Protein AF-A0A924W757-F1 (afdb_monomer_lite)

Foldseek 3Di:
DPQDPLNVLVCLVPDPDPDKDKDFDDDDDPVLQVVVCVAPVDRLVPATEIEISVQSVVQQVPAQDQVVQVVVQFGHDDSVVVVCPHVQSVPWDFPDWDADPVGWIKTWTWDDDDQKIKIWIFTCDPVVSYRYTNYMTMHTDDDD

Structure (mmCIF, N/CA/C/O backbone):
data_AF-A0A924W757-F1
#
_entry.id   AF-A0A924W757-F1
#
loop_
_atom_site.group_PDB
_atom_site.id
_atom_site.type_symbol
_atom_site.label_atom_id
_atom_site.label_alt_id
_atom_site.label_comp_id
_atom_site.label_asym_id
_atom_site.label_entity_id
_atom_site.label_seq_id
_atom_site.pdbx_PDB_ins_code
_atom_site.Cartn_x
_atom_site.Cartn_y
_atom_site.Cartn_z
_atom_site.occupancy
_atom_site.B_iso_or_equiv
_atom_site.auth_seq_id
_atom_site.auth_comp_id
_atom_site.auth_asym_id
_atom_site.auth_atom_id
_atom_site.pdbx_PDB_model_num
ATOM 1 N N . MET A 1 1 ? -4.955 -25.381 -8.433 1.00 48.66 1 MET A N 1
ATOM 2 C CA . MET A 1 1 ? -3.791 -24.545 -8.064 1.00 48.66 1 MET A CA 1
ATOM 3 C C . MET A 1 1 ? -4.313 -23.297 -7.382 1.00 48.66 1 MET A C 1
ATOM 5 O O . MET A 1 1 ? -5.350 -22.806 -7.811 1.00 48.66 1 MET A O 1
ATOM 9 N N . LYS A 1 2 ? -3.661 -22.823 -6.316 1.00 72.12 2 LYS A N 1
ATOM 10 C CA . LYS A 1 2 ? -3.942 -21.484 -5.778 1.00 72.12 2 LYS A CA 1
ATOM 11 C C . LYS A 1 2 ? -3.296 -20.466 -6.723 1.00 72.12 2 LYS A C 1
ATOM 13 O O . LYS A 1 2 ? -2.144 -20.670 -7.091 1.00 72.12 2 LYS A O 1
ATOM 18 N N . THR A 1 3 ? -4.033 -19.437 -7.134 1.00 82.81 3 THR A N 1
ATOM 19 C CA . THR A 1 3 ? -3.498 -18.315 -7.923 1.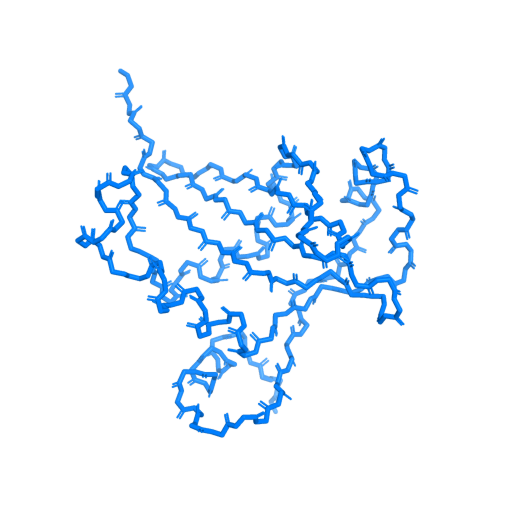00 82.81 3 THR A CA 1
ATOM 20 C C . THR A 1 3 ? -2.365 -17.655 -7.147 1.00 82.81 3 THR A C 1
ATOM 22 O O . THR A 1 3 ? -2.549 -17.343 -5.970 1.00 82.81 3 THR A O 1
ATOM 25 N N . THR A 1 4 ? -1.205 -17.463 -7.771 1.00 91.00 4 THR A N 1
ATOM 26 C CA . THR A 1 4 ? -0.095 -16.733 -7.146 1.00 91.00 4 THR A CA 1
ATOM 27 C C . THR A 1 4 ? -0.253 -15.225 -7.350 1.00 91.00 4 THR A C 1
ATOM 29 O O . THR A 1 4 ? -1.001 -14.778 -8.222 1.00 91.00 4 THR A O 1
ATOM 32 N N . LEU A 1 5 ? 0.472 -14.420 -6.567 1.00 91.06 5 LEU A N 1
ATOM 33 C CA . LEU A 1 5 ? 0.515 -12.969 -6.771 1.00 91.06 5 LEU A CA 1
ATOM 34 C C . LEU A 1 5 ? 1.005 -12.612 -8.185 1.00 91.06 5 LEU A C 1
ATOM 36 O O . LEU A 1 5 ? 0.474 -11.695 -8.805 1.00 91.06 5 LEU A O 1
ATOM 40 N N . PHE A 1 6 ? 1.974 -13.364 -8.710 1.00 91.06 6 PHE A N 1
ATOM 41 C CA . PHE A 1 6 ? 2.496 -13.161 -10.059 1.00 91.06 6 PHE A CA 1
ATOM 42 C C . PHE A 1 6 ? 1.419 -13.420 -11.123 1.00 91.06 6 PHE A C 1
ATOM 44 O O . PHE A 1 6 ? 1.148 -12.539 -11.936 1.00 91.06 6 PHE A O 1
ATOM 51 N N . ASP A 1 7 ? 0.715 -14.558 -11.039 1.00 91.94 7 ASP A N 1
ATOM 52 C CA . ASP A 1 7 ? -0.397 -14.878 -11.951 1.00 91.94 7 ASP A CA 1
ATOM 53 C C . ASP A 1 7 ? -1.490 -13.798 -11.910 1.00 91.94 7 ASP A C 1
ATOM 55 O O . ASP A 1 7 ? -2.086 -13.444 -12.931 1.00 91.94 7 ASP A O 1
ATOM 59 N N . PHE A 1 8 ? -1.763 -13.255 -10.718 1.00 93.69 8 PHE A N 1
ATOM 60 C CA . PHE A 1 8 ? -2.733 -12.181 -10.544 1.00 93.69 8 PHE A CA 1
ATOM 61 C C . PHE A 1 8 ? -2.287 -10.878 -11.215 1.00 93.69 8 PHE A C 1
ATOM 63 O O . PHE A 1 8 ? -3.106 -10.227 -11.866 1.00 93.69 8 PHE A O 1
ATOM 70 N N . ILE A 1 9 ? -1.015 -10.491 -11.083 1.00 93.06 9 ILE A N 1
ATOM 71 C CA . ILE A 1 9 ? -0.468 -9.279 -11.713 1.00 93.06 9 ILE A CA 1
ATOM 72 C C . ILE A 1 9 ? -0.509 -9.409 -13.233 1.00 93.06 9 ILE A C 1
ATOM 74 O O . ILE A 1 9 ? -1.019 -8.506 -13.901 1.00 93.06 9 ILE A O 1
ATOM 78 N N . ASP A 1 10 ? -0.055 -10.539 -13.772 1.00 92.06 10 ASP A N 1
ATOM 79 C CA . ASP A 1 10 ? -0.091 -10.808 -15.210 1.00 92.06 10 ASP A CA 1
ATOM 80 C C . ASP A 1 10 ? -1.524 -10.740 -15.743 1.00 92.06 10 ASP A C 1
ATOM 82 O O . ASP A 1 10 ? -1.805 -10.035 -16.719 1.00 92.06 10 ASP A O 1
ATOM 86 N N . SER A 1 11 ? -2.469 -11.383 -15.050 1.00 91.81 11 SER A N 1
ATOM 87 C CA . SER A 1 11 ? -3.885 -11.301 -15.402 1.00 91.81 11 SER A CA 1
ATOM 88 C C . SER A 1 11 ? -4.423 -9.873 -15.302 1.00 91.81 11 SER A C 1
ATOM 90 O O . SER A 1 11 ? -5.204 -9.463 -16.159 1.00 91.81 11 SER A O 1
ATOM 92 N N . ALA A 1 12 ? -4.038 -9.100 -14.285 1.00 92.50 12 ALA A N 1
ATOM 93 C CA . ALA A 1 12 ? -4.502 -7.728 -14.102 1.00 92.50 12 ALA A CA 1
ATOM 94 C C . ALA A 1 12 ? -4.018 -6.803 -15.227 1.00 92.50 12 ALA A C 1
ATOM 96 O O . ALA A 1 12 ? -4.770 -5.918 -15.647 1.00 92.50 12 ALA A O 1
ATOM 97 N N . LEU A 1 13 ? -2.799 -7.013 -15.727 1.00 90.88 13 LEU A N 1
ATOM 98 C CA . LEU A 1 13 ? -2.209 -6.241 -16.822 1.00 90.88 13 LEU A CA 1
ATOM 99 C C . LEU A 1 13 ? -2.723 -6.668 -18.202 1.00 90.88 13 LEU A C 1
ATOM 101 O O . LEU A 1 13 ? -2.886 -5.815 -19.076 1.00 90.88 13 LEU A O 1
ATOM 105 N N . ALA A 1 14 ? -2.995 -7.959 -18.400 1.00 90.56 14 ALA A N 1
ATOM 106 C CA . ALA A 1 14 ? -3.512 -8.490 -19.660 1.00 90.56 14 ALA A CA 1
ATOM 107 C C . ALA A 1 14 ? -5.017 -8.241 -19.845 1.00 90.56 14 ALA A C 1
ATOM 109 O O . ALA A 1 14 ? -5.488 -8.073 -20.975 1.00 90.56 14 ALA A O 1
ATOM 110 N N . ASP A 1 15 ? -5.778 -8.228 -18.750 1.00 85.50 15 ASP A N 1
A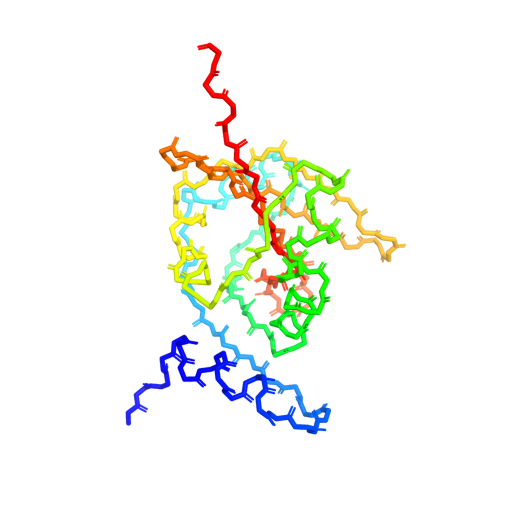TOM 111 C CA . ASP A 1 15 ? -7.223 -8.054 -18.787 1.00 85.50 15 ASP A CA 1
ATOM 112 C C . ASP A 1 15 ? -7.602 -6.645 -19.277 1.00 85.50 15 ASP A C 1
ATOM 114 O O . ASP A 1 15 ? -7.225 -5.621 -18.706 1.00 85.50 15 ASP A O 1
ATOM 118 N N . LYS A 1 16 ? -8.378 -6.607 -20.362 1.00 79.75 16 LYS A N 1
ATOM 119 C CA . LYS A 1 16 ? -8.892 -5.377 -20.986 1.00 79.75 16 LYS A CA 1
ATOM 120 C C . LYS A 1 16 ? -10.321 -5.058 -20.558 1.00 79.75 16 LYS A C 1
ATOM 122 O O . LYS A 1 16 ? -10.884 -4.056 -20.998 1.00 79.75 16 LYS A O 1
ATOM 127 N N . THR A 1 17 ? -10.927 -5.912 -19.741 1.00 85.56 17 THR A N 1
ATOM 128 C CA . THR A 1 17 ? -12.259 -5.691 -19.196 1.00 85.56 17 THR A CA 1
ATOM 129 C C . THR A 1 17 ? -12.192 -4.793 -17.958 1.00 85.56 17 THR A C 1
ATOM 131 O O . THR A 1 17 ? -11.147 -4.597 -17.329 1.00 85.56 17 THR A O 1
ATOM 134 N N . ASN A 1 18 ? -13.343 -4.226 -17.598 1.00 83.38 18 ASN A N 1
ATOM 135 C CA . ASN A 1 18 ? -13.519 -3.463 -16.361 1.00 83.38 18 ASN A CA 1
ATOM 136 C C . ASN A 1 18 ? -14.056 -4.339 -15.215 1.00 83.38 18 ASN A C 1
ATOM 138 O O . ASN A 1 18 ? -14.628 -3.814 -14.259 1.00 83.38 18 ASN A O 1
ATOM 142 N N . ALA A 1 19 ? -13.908 -5.665 -15.301 1.00 90.38 19 ALA A N 1
ATOM 143 C CA . ALA A 1 19 ? -14.267 -6.547 -14.199 1.00 90.38 19 ALA A CA 1
ATOM 144 C C . ALA A 1 19 ? -13.312 -6.315 -13.019 1.00 90.38 19 ALA A C 1
ATOM 146 O O . ALA A 1 19 ? -12.096 -6.220 -13.195 1.00 90.38 19 ALA A O 1
ATOM 147 N N . LYS A 1 20 ? -13.857 -6.204 -11.802 1.00 91.94 20 LYS A N 1
ATOM 148 C CA . LYS A 1 20 ? -13.036 -6.062 -10.597 1.00 91.94 20 LYS A CA 1
ATOM 149 C C . LYS A 1 20 ? -12.523 -7.431 -10.165 1.00 91.94 20 LYS A C 1
ATOM 151 O O . LYS A 1 20 ? -13.322 -8.304 -9.833 1.00 91.94 20 LYS A O 1
ATOM 156 N N . LEU A 1 21 ? -11.205 -7.571 -10.094 1.00 93.19 21 LEU A N 1
ATOM 157 C CA . LEU A 1 21 ? -10.522 -8.732 -9.531 1.00 93.19 21 LEU A CA 1
ATOM 158 C C . LEU A 1 21 ? -9.794 -8.312 -8.257 1.00 93.19 21 LEU A C 1
ATOM 160 O O . LEU A 1 21 ? -9.284 -7.195 -8.170 1.00 93.19 21 LEU A O 1
ATOM 164 N N . VAL A 1 22 ? -9.772 -9.199 -7.265 1.00 94.62 22 VAL A N 1
ATOM 165 C CA . VAL A 1 22 ? -9.187 -8.937 -5.948 1.00 94.62 22 VAL A CA 1
ATOM 166 C C . VAL A 1 22 ? -8.338 -10.128 -5.532 1.00 94.62 22 VAL A C 1
ATOM 168 O O . VAL A 1 22 ? -8.794 -11.267 -5.613 1.00 94.62 22 VAL A O 1
ATOM 171 N N . PHE A 1 23 ? -7.130 -9.844 -5.066 1.00 95.12 23 PHE A N 1
ATOM 172 C CA . PHE A 1 23 ? -6.187 -10.801 -4.514 1.00 95.12 23 PHE A CA 1
ATOM 173 C C . PHE A 1 23 ? -5.913 -10.458 -3.052 1.00 95.12 23 PHE A C 1
ATOM 175 O O . PHE A 1 23 ? -5.588 -9.318 -2.728 1.00 95.12 23 PHE A O 1
ATOM 182 N N . GLU A 1 24 ? -6.072 -11.433 -2.168 1.00 95.31 24 GLU A N 1
ATOM 183 C CA . GLU A 1 24 ? -5.758 -11.298 -0.747 1.00 95.31 24 GLU A CA 1
ATOM 184 C C . GLU A 1 24 ? -4.326 -11.783 -0.523 1.00 95.31 24 GLU A C 1
ATOM 186 O O . GLU A 1 24 ? -4.019 -12.925 -0.860 1.00 95.31 24 GLU A O 1
ATOM 191 N N . PHE A 1 25 ? -3.445 -10.903 -0.036 1.00 91.56 25 PHE A N 1
ATOM 192 C CA . PHE A 1 25 ? -1.993 -11.137 -0.085 1.00 91.56 25 PHE A CA 1
ATOM 193 C C . PHE A 1 25 ? -1.310 -11.241 1.279 1.00 91.56 25 PHE A C 1
ATOM 195 O O . PHE A 1 25 ? -0.149 -11.615 1.332 1.00 91.56 25 PHE A O 1
ATOM 202 N N . TYR A 1 26 ? -1.975 -10.901 2.386 1.00 88.44 26 TYR A N 1
ATOM 203 C CA . TYR A 1 26 ? -1.342 -10.992 3.703 1.00 88.44 26 TYR A CA 1
ATOM 204 C C . TYR A 1 26 ? -2.374 -10.992 4.833 1.00 88.44 26 TYR A C 1
ATOM 206 O O . TYR A 1 26 ? -3.312 -10.189 4.825 1.00 88.44 26 TYR A O 1
ATOM 214 N N . GLU A 1 27 ? -2.178 -11.854 5.828 1.00 88.12 27 GLU A N 1
ATOM 215 C CA . GLU A 1 27 ? -3.011 -11.888 7.031 1.00 88.12 27 GLU A CA 1
ATOM 216 C C . GLU A 1 27 ? -2.620 -10.754 7.984 1.00 88.12 27 GLU A C 1
ATOM 218 O O . GLU A 1 27 ? -1.450 -10.573 8.316 1.00 88.12 27 GLU A O 1
ATOM 223 N N . LEU A 1 28 ? -3.595 -9.966 8.433 1.00 87.31 28 LEU A N 1
ATOM 224 C CA . LEU A 1 28 ? -3.325 -8.885 9.372 1.00 87.31 28 LEU A CA 1
ATOM 225 C C . LEU A 1 28 ? -3.044 -9.455 10.769 1.00 87.31 28 LEU A C 1
ATOM 227 O O . LEU A 1 28 ? -3.927 -10.051 11.382 1.00 87.31 28 LEU A O 1
ATOM 231 N N . ASN A 1 29 ? -1.838 -9.227 11.292 1.00 82.12 29 ASN A N 1
ATOM 232 C CA . ASN A 1 29 ? -1.490 -9.611 12.659 1.00 82.12 29 ASN A CA 1
ATOM 233 C C . ASN A 1 29 ? -1.680 -8.442 13.651 1.00 82.12 29 ASN A C 1
ATOM 235 O O . ASN A 1 29 ? -1.773 -7.272 13.266 1.00 82.12 29 ASN A O 1
ATOM 239 N N . ALA A 1 30 ? -1.742 -8.759 14.948 1.00 80.38 30 ALA A N 1
ATOM 240 C CA . ALA A 1 30 ? -1.965 -7.760 15.996 1.00 80.38 30 ALA A CA 1
ATOM 241 C C . ALA A 1 30 ? -0.837 -6.713 16.068 1.00 80.38 30 ALA A C 1
ATOM 243 O O . ALA A 1 30 ? -1.109 -5.531 16.264 1.00 80.38 30 ALA A O 1
ATOM 244 N N . GLU A 1 31 ? 0.414 -7.123 15.847 1.00 82.94 31 GLU A N 1
ATOM 245 C CA . GLU A 1 31 ? 1.583 -6.232 15.879 1.00 82.94 31 GLU A CA 1
ATOM 246 C C . GLU A 1 31 ? 1.511 -5.135 14.807 1.00 82.94 31 GLU A C 1
ATOM 248 O O . GLU A 1 31 ? 1.922 -4.003 15.049 1.00 82.94 31 GLU A O 1
ATOM 253 N N . GLN A 1 32 ? 0.937 -5.437 13.640 1.00 82.12 32 GLN A N 1
ATOM 254 C CA . GLN A 1 32 ? 0.699 -4.473 12.565 1.00 82.12 32 GLN A CA 1
ATOM 255 C C . GLN A 1 32 ? -0.507 -3.574 12.842 1.00 82.12 32 GLN A C 1
ATOM 257 O O . GLN A 1 32 ? -0.509 -2.408 12.445 1.00 82.12 32 GLN A O 1
ATOM 262 N N . ALA A 1 33 ? -1.546 -4.113 13.482 1.00 84.94 33 ALA A N 1
ATOM 263 C CA . ALA A 1 33 ? -2.775 -3.382 13.762 1.00 84.94 33 ALA A CA 1
ATOM 264 C C . ALA A 1 33 ? -2.590 -2.322 14.861 1.00 84.94 33 ALA A C 1
ATOM 266 O O . ALA A 1 33 ? -3.196 -1.256 14.770 1.00 84.94 33 ALA A O 1
ATOM 267 N N . VAL A 1 34 ? -1.733 -2.577 15.859 1.00 86.88 34 VAL A N 1
ATOM 268 C CA . VAL A 1 34 ? -1.519 -1.673 17.005 1.00 86.88 34 VAL A CA 1
ATOM 269 C C . VAL A 1 34 ? -1.050 -0.271 16.582 1.00 86.88 34 VAL A C 1
ATOM 271 O O . VAL A 1 34 ? -1.752 0.685 16.910 1.00 86.88 34 VAL A O 1
ATOM 274 N N . PRO A 1 35 ? 0.032 -0.094 15.792 1.00 85.25 35 PRO A N 1
ATOM 275 C CA . PRO A 1 35 ? 0.455 1.240 15.360 1.00 85.25 35 PRO A CA 1
ATOM 276 C C . PRO A 1 35 ? -0.622 1.979 14.560 1.00 85.25 35 PRO A C 1
ATOM 278 O O . PRO A 1 35 ? -0.742 3.199 14.637 1.00 85.25 35 PRO A O 1
ATOM 281 N N . ILE A 1 36 ? -1.421 1.248 13.777 1.00 86.56 36 ILE A N 1
ATOM 282 C CA . ILE A 1 36 ? -2.494 1.843 12.979 1.00 86.56 36 ILE A CA 1
ATOM 283 C C . ILE A 1 36 ? -3.633 2.302 13.890 1.00 86.56 36 ILE A C 1
ATOM 285 O O . ILE A 1 36 ? -4.135 3.410 13.705 1.00 86.56 36 ILE A O 1
ATOM 289 N N . LEU A 1 37 ? -4.017 1.502 14.886 1.00 91.06 37 LEU A N 1
ATOM 290 C CA . LEU A 1 37 ? -5.008 1.881 15.891 1.00 91.06 37 LEU A CA 1
ATOM 291 C C . LEU A 1 37 ? -4.561 3.127 16.666 1.00 91.06 37 LEU A C 1
ATOM 293 O O . LEU A 1 37 ? -5.342 4.062 16.804 1.00 91.06 37 LEU A O 1
ATOM 297 N N . GLU A 1 38 ? -3.308 3.176 17.116 1.00 88.88 38 GLU A N 1
ATOM 298 C CA . GLU A 1 38 ? -2.764 4.315 17.868 1.00 88.88 38 GLU A CA 1
ATOM 299 C C . GLU A 1 38 ? -2.749 5.611 17.046 1.00 88.88 38 GLU A C 1
ATOM 301 O O . GLU A 1 38 ? -3.082 6.678 17.562 1.00 88.88 38 GLU A O 1
ATOM 306 N N . LEU A 1 39 ? -2.389 5.528 15.761 1.00 86.56 39 LEU A N 1
ATOM 307 C CA . LEU A 1 39 ? -2.263 6.703 14.895 1.00 86.56 39 LEU A CA 1
ATOM 308 C C . LEU A 1 39 ? -3.588 7.144 14.257 1.00 86.56 39 LEU A C 1
ATOM 310 O O . LEU A 1 39 ? -3.755 8.327 13.967 1.00 86.56 39 LEU A O 1
ATOM 314 N N . SER A 1 40 ? -4.509 6.214 13.988 1.00 85.88 40 SER A N 1
ATOM 315 C CA . SER A 1 40 ? -5.752 6.490 13.245 1.00 85.88 40 SER A CA 1
ATOM 316 C C . SER A 1 40 ? -7.032 6.364 14.073 1.00 85.88 40 SER A C 1
ATOM 318 O O . SER A 1 40 ? -8.080 6.839 13.637 1.00 85.88 40 SER A O 1
ATOM 320 N N . GLY A 1 41 ? -6.980 5.713 15.238 1.00 89.81 41 GLY A N 1
ATOM 321 C CA . GLY A 1 41 ? -8.153 5.378 16.049 1.00 89.81 41 GLY A CA 1
ATOM 322 C C . GLY A 1 41 ? -9.024 4.253 15.475 1.00 89.81 41 GLY A C 1
ATOM 323 O O . GLY A 1 41 ? -10.120 4.020 15.982 1.00 89.81 41 GLY A O 1
ATOM 324 N N . ILE A 1 42 ? -8.581 3.567 14.415 1.00 90.12 42 ILE A N 1
ATOM 325 C CA . ILE A 1 42 ? -9.361 2.522 13.742 1.00 90.12 42 ILE A CA 1
ATOM 326 C C . ILE A 1 42 ? -8.948 1.141 14.245 1.00 90.12 42 ILE A C 1
ATOM 328 O O . ILE A 1 42 ? -7.803 0.726 14.077 1.00 90.12 42 ILE A O 1
ATOM 332 N N . ASP A 1 43 ? -9.915 0.401 14.786 1.00 92.12 43 ASP A N 1
ATOM 333 C CA . ASP A 1 43 ? -9.758 -1.024 15.065 1.00 92.12 43 ASP A CA 1
ATOM 334 C C . ASP A 1 43 ? -9.871 -1.830 13.763 1.00 92.12 43 ASP A C 1
ATOM 336 O O . ASP A 1 43 ? -10.905 -1.840 13.085 1.00 92.12 43 ASP A O 1
ATOM 340 N N . LEU A 1 44 ? -8.775 -2.500 13.417 1.00 92.44 44 LEU A N 1
ATOM 341 C CA . LEU A 1 44 ? -8.658 -3.322 12.220 1.00 92.44 44 LEU A CA 1
ATOM 342 C C . LEU A 1 44 ? -8.983 -4.802 12.468 1.00 92.44 44 LEU A C 1
ATOM 344 O O . LEU A 1 44 ? -8.723 -5.648 11.611 1.00 92.44 44 LEU A O 1
ATOM 348 N N . THR A 1 45 ? -9.578 -5.145 13.608 1.00 90.38 45 THR A N 1
ATOM 349 C CA . THR A 1 45 ? -9.998 -6.517 13.903 1.00 90.38 45 THR A CA 1
ATOM 350 C C . THR A 1 45 ? -10.929 -7.065 12.813 1.00 90.38 45 THR A C 1
ATOM 352 O O . THR A 1 45 ? -11.999 -6.521 12.513 1.00 90.38 45 THR A O 1
ATOM 355 N N . GLY A 1 46 ? -10.516 -8.180 12.206 1.00 90.12 46 GLY A N 1
ATOM 356 C CA . GLY A 1 46 ? -11.238 -8.835 11.113 1.00 90.12 46 GLY A CA 1
ATOM 357 C C . GLY A 1 46 ? -11.113 -8.136 9.757 1.00 90.12 46 GLY A C 1
ATOM 358 O O . GLY A 1 46 ? -11.928 -8.408 8.875 1.00 90.12 46 GLY A O 1
ATOM 359 N N . TYR A 1 47 ? -10.146 -7.228 9.592 1.00 95.19 47 TYR A N 1
ATOM 360 C CA . TYR A 1 47 ? -9.785 -6.688 8.285 1.00 95.19 47 TYR A CA 1
ATOM 361 C C . TYR A 1 47 ? -8.838 -7.629 7.545 1.00 95.19 47 TYR A C 1
ATOM 363 O O . TYR A 1 47 ? -8.040 -8.342 8.148 1.00 95.19 47 TYR A O 1
ATOM 371 N N . ARG A 1 48 ? -8.900 -7.572 6.217 1.00 95.19 48 ARG A N 1
ATOM 372 C CA . ARG A 1 48 ? -8.022 -8.310 5.302 1.00 95.19 48 ARG A CA 1
ATOM 373 C C . ARG A 1 48 ? -7.289 -7.369 4.356 1.00 95.19 48 ARG A C 1
ATOM 375 O O . ARG A 1 48 ? -7.835 -6.326 3.981 1.00 95.19 48 ARG A O 1
ATOM 382 N N . ARG A 1 49 ? -6.075 -7.738 3.943 1.00 95.88 49 ARG A N 1
ATOM 383 C CA . ARG A 1 49 ? -5.298 -6.969 2.963 1.00 95.88 49 ARG A CA 1
ATOM 384 C C . ARG A 1 49 ? -5.563 -7.435 1.552 1.00 95.88 49 ARG A C 1
ATOM 386 O O . ARG A 1 49 ? -5.451 -8.620 1.250 1.00 95.88 49 ARG A O 1
ATOM 393 N N . VAL A 1 50 ? -5.889 -6.489 0.683 1.00 96.88 50 VAL A N 1
ATOM 394 C CA . VAL A 1 50 ? -6.292 -6.791 -0.684 1.00 96.88 50 VAL A CA 1
ATOM 395 C C . VAL A 1 50 ? -5.570 -5.924 -1.702 1.00 96.88 50 VAL A C 1
ATOM 397 O O . VAL A 1 50 ? -5.430 -4.714 -1.536 1.00 96.88 50 VAL A O 1
ATOM 400 N N . LEU A 1 51 ? -5.171 -6.546 -2.801 1.00 96.88 51 LEU A N 1
ATOM 401 C CA . LEU A 1 51 ? -4.700 -5.899 -4.013 1.00 96.88 51 LEU A CA 1
ATOM 402 C C . LEU A 1 51 ? -5.765 -6.103 -5.090 1.00 96.88 51 LEU A C 1
ATOM 404 O O . LEU A 1 51 ? -6.136 -7.236 -5.388 1.00 96.88 51 LEU A O 1
ATOM 408 N N . ASP A 1 52 ? -6.283 -5.021 -5.668 1.00 95.81 52 ASP A N 1
ATOM 409 C CA . ASP A 1 52 ? -7.213 -5.113 -6.794 1.00 95.81 52 ASP A CA 1
ATOM 410 C C . ASP A 1 52 ? -6.524 -4.819 -8.136 1.00 95.81 52 ASP A C 1
ATOM 412 O O . ASP A 1 52 ? -5.478 -4.169 -8.206 1.00 95.81 52 ASP A O 1
ATOM 416 N N . ASN A 1 53 ? -7.091 -5.341 -9.225 1.00 95.44 53 ASN A N 1
ATOM 417 C CA . ASN A 1 53 ? -6.517 -5.182 -10.565 1.00 95.44 53 ASN A CA 1
ATOM 418 C C . ASN A 1 53 ? -6.422 -3.710 -10.999 1.00 95.44 53 ASN A C 1
ATOM 420 O O . ASN A 1 53 ? -5.528 -3.346 -11.765 1.00 95.44 53 ASN A O 1
ATOM 424 N N . PHE A 1 54 ? -7.306 -2.847 -10.495 1.00 95.25 54 PHE A N 1
ATOM 425 C CA . PHE A 1 54 ? -7.240 -1.413 -10.762 1.00 95.25 54 PHE A CA 1
ATOM 426 C C . PHE A 1 54 ? -6.026 -0.765 -10.098 1.00 95.25 54 PHE A C 1
ATOM 428 O O . PHE A 1 54 ? -5.369 0.048 -10.748 1.00 95.25 54 PHE A O 1
ATOM 435 N N . ALA A 1 55 ? -5.685 -1.149 -8.866 1.00 96.12 55 ALA A N 1
ATOM 436 C CA . ALA A 1 55 ? -4.465 -0.704 -8.199 1.00 96.12 55 ALA A CA 1
ATOM 437 C C . ALA A 1 55 ? -3.210 -1.144 -8.969 1.00 96.12 55 ALA A C 1
ATOM 439 O O . ALA A 1 55 ? -2.349 -0.310 -9.242 1.00 96.12 55 ALA A O 1
ATOM 440 N N . VAL A 1 56 ? -3.139 -2.403 -9.423 1.00 95.94 56 VAL A N 1
ATOM 441 C CA . VAL A 1 56 ? -2.022 -2.892 -10.262 1.00 95.94 56 VAL A CA 1
ATOM 442 C C . VAL A 1 56 ? -1.865 -2.022 -11.513 1.00 95.94 56 VAL A C 1
ATOM 444 O O . VAL A 1 56 ? -0.798 -1.455 -11.754 1.00 95.94 56 VAL A O 1
ATOM 447 N N . ARG A 1 57 ? -2.947 -1.834 -12.281 1.00 95.19 57 ARG A N 1
ATOM 448 C CA . ARG A 1 57 ? -2.939 -0.987 -13.488 1.00 95.19 57 ARG A CA 1
ATOM 449 C C . ARG A 1 57 ? -2.561 0.461 -13.168 1.00 95.19 57 ARG A C 1
ATOM 451 O O . ARG A 1 57 ? -1.825 1.079 -13.935 1.00 95.19 57 ARG A O 1
ATOM 458 N N . HIS A 1 58 ? -3.055 1.010 -12.057 1.00 95.44 58 HIS A N 1
ATOM 459 C CA . HIS A 1 58 ? -2.740 2.364 -11.606 1.00 95.44 58 HIS A CA 1
ATOM 460 C C . HIS A 1 58 ? -1.245 2.523 -11.321 1.00 95.44 58 HIS A C 1
ATOM 462 O O . HIS A 1 58 ? -0.631 3.467 -11.820 1.00 95.44 58 HIS A O 1
ATOM 468 N N . ILE A 1 59 ? -0.664 1.595 -10.566 1.00 96.44 59 ILE A N 1
ATOM 469 C CA . ILE A 1 59 ? 0.751 1.607 -10.198 1.00 96.44 59 ILE A CA 1
ATOM 470 C C . ILE A 1 59 ? 1.619 1.536 -11.454 1.00 96.44 59 ILE A C 1
ATOM 472 O O . ILE A 1 59 ? 2.461 2.405 -11.660 1.00 96.44 59 ILE A O 1
ATOM 476 N N . PHE A 1 60 ? 1.362 0.590 -12.360 1.00 95.06 60 PHE A N 1
ATOM 477 C CA . PHE A 1 60 ? 2.136 0.493 -13.600 1.00 95.06 60 PHE A CA 1
ATOM 478 C C . PHE A 1 60 ? 1.993 1.733 -14.482 1.00 95.06 60 PHE A C 1
ATOM 480 O O . PHE A 1 60 ? 2.985 2.270 -14.974 1.00 95.06 60 PHE A O 1
ATOM 487 N N . LYS A 1 61 ? 0.766 2.234 -14.653 1.00 93.75 61 LYS A N 1
ATOM 488 C CA . LYS A 1 61 ? 0.504 3.405 -15.494 1.00 93.75 61 LYS A CA 1
ATOM 489 C C . LYS A 1 61 ? 1.227 4.655 -14.994 1.00 93.75 61 LYS A C 1
ATOM 491 O O . LYS A 1 61 ? 1.709 5.434 -15.813 1.00 93.75 61 LYS A O 1
ATOM 496 N N . ASN A 1 62 ? 1.256 4.872 -13.680 1.00 94.38 62 ASN A N 1
ATOM 497 C CA . ASN A 1 62 ? 1.763 6.117 -13.108 1.00 94.38 62 ASN A CA 1
ATOM 498 C C . ASN A 1 62 ? 3.223 6.030 -12.674 1.00 94.38 62 ASN A C 1
ATOM 500 O O . ASN A 1 62 ? 3.910 7.043 -12.752 1.00 94.38 62 ASN A O 1
ATOM 504 N N . HIS A 1 63 ? 3.685 4.847 -12.267 1.00 95.62 63 HIS A N 1
ATOM 505 C CA . HIS A 1 63 ? 4.960 4.687 -11.580 1.00 95.62 63 HIS A CA 1
ATOM 506 C C . HIS A 1 63 ? 5.953 3.775 -12.294 1.00 95.62 63 HIS A C 1
ATOM 508 O O . HIS A 1 63 ? 7.074 3.687 -11.819 1.00 95.62 63 HIS A O 1
ATOM 514 N N . ALA A 1 64 ? 5.632 3.120 -13.420 1.00 94.06 64 ALA A N 1
ATOM 515 C CA . ALA A 1 64 ? 6.612 2.270 -14.124 1.00 94.06 64 ALA A CA 1
ATOM 516 C C . ALA A 1 64 ? 7.557 3.054 -15.054 1.00 94.06 64 ALA A C 1
ATOM 518 O O . ALA A 1 64 ? 8.633 2.580 -15.421 1.00 94.06 64 ALA A O 1
ATOM 519 N N . ASN A 1 65 ? 7.187 4.276 -15.449 1.00 94.38 65 ASN A N 1
ATOM 520 C CA . ASN A 1 65 ? 7.977 5.056 -16.397 1.00 94.38 65 ASN A CA 1
ATOM 521 C C . ASN A 1 65 ? 9.153 5.766 -15.703 1.00 94.38 65 ASN A C 1
ATOM 523 O O . ASN A 1 65 ? 9.001 6.797 -15.048 1.00 94.38 65 ASN A O 1
ATOM 527 N N . HIS A 1 66 ? 10.364 5.246 -15.913 1.00 91.00 66 HIS A N 1
ATOM 528 C CA . HIS A 1 66 ? 11.584 5.799 -15.321 1.00 91.00 66 HIS A CA 1
ATOM 529 C C . HIS A 1 66 ? 11.864 7.259 -15.723 1.00 91.00 66 HIS A C 1
ATOM 531 O O . HIS A 1 66 ? 12.375 8.039 -14.918 1.00 91.00 66 HIS A O 1
ATOM 537 N N . LYS A 1 67 ? 11.517 7.671 -16.949 1.00 90.62 67 LYS A N 1
ATOM 538 C CA . LYS A 1 67 ? 11.753 9.047 -17.411 1.00 90.62 67 LYS A CA 1
ATOM 539 C C . LYS A 1 67 ? 10.887 10.041 -16.642 1.00 90.62 67 LYS A C 1
ATOM 541 O O . LYS A 1 67 ? 11.382 11.095 -16.262 1.00 90.62 67 LYS A O 1
ATOM 546 N N . THR A 1 68 ? 9.620 9.717 -16.392 1.00 91.00 68 THR A N 1
ATOM 547 C CA . THR A 1 68 ? 8.726 10.590 -15.617 1.00 91.00 68 THR A CA 1
ATOM 548 C C . THR A 1 68 ? 9.043 10.545 -14.128 1.00 91.00 68 THR A C 1
ATOM 550 O O . THR A 1 68 ? 9.014 11.583 -13.471 1.00 91.00 68 THR A O 1
ATOM 553 N N . GLU A 1 69 ? 9.390 9.371 -13.600 1.00 92.81 69 GLU A N 1
ATOM 554 C CA . GLU A 1 69 ? 9.693 9.205 -12.177 1.00 92.81 69 GLU A CA 1
ATOM 555 C C . GLU A 1 69 ? 11.030 9.840 -11.773 1.00 92.81 69 GLU A C 1
ATOM 557 O O . GLU A 1 69 ? 11.130 10.462 -10.714 1.00 92.81 69 GLU A O 1
ATOM 562 N N . SER A 1 70 ? 12.046 9.799 -12.639 1.00 90.50 70 SER A N 1
ATOM 563 C CA . SER A 1 70 ? 13.353 10.403 -12.338 1.00 90.50 70 SER A CA 1
ATOM 564 C C . SER A 1 70 ? 13.277 11.920 -12.117 1.00 90.50 70 SER A C 1
ATOM 566 O O . SER A 1 70 ? 13.999 12.446 -11.269 1.00 90.50 70 SER A O 1
ATOM 568 N N . LEU A 1 71 ? 12.329 12.611 -12.765 1.00 90.12 71 LEU A N 1
ATOM 569 C CA . LEU A 1 71 ? 12.035 14.033 -12.526 1.00 90.12 71 LEU A CA 1
ATOM 570 C C . LEU A 1 71 ? 11.541 14.315 -11.096 1.00 90.12 71 LEU A C 1
ATOM 572 O O . LEU A 1 71 ? 11.669 15.436 -10.611 1.00 90.12 71 LEU A O 1
ATOM 576 N N . ARG A 1 72 ? 11.001 13.304 -10.407 1.00 87.50 72 ARG A N 1
ATOM 577 C CA . ARG A 1 72 ? 10.546 13.358 -9.007 1.00 87.50 72 ARG A CA 1
ATOM 578 C C . ARG A 1 72 ? 11.552 12.725 -8.038 1.00 87.50 72 ARG A C 1
ATOM 580 O O . ARG A 1 72 ? 11.226 12.507 -6.873 1.00 87.50 72 ARG A O 1
ATOM 587 N N . GLY A 1 73 ? 12.754 12.386 -8.513 1.00 88.25 73 GLY A N 1
ATOM 5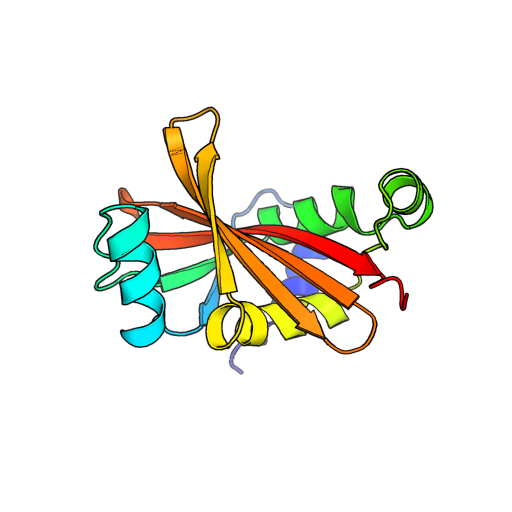88 C CA . GLY A 1 73 ? 13.758 11.649 -7.738 1.00 88.25 73 GLY A CA 1
ATOM 589 C C . GLY A 1 73 ? 13.390 10.183 -7.472 1.00 88.25 73 GLY A C 1
ATOM 590 O O . GLY A 1 73 ? 13.946 9.566 -6.563 1.00 88.25 73 GLY A O 1
ATOM 591 N N . GLN A 1 74 ? 12.448 9.634 -8.237 1.00 93.44 74 GLN A N 1
ATOM 592 C CA . GLN A 1 74 ? 11.932 8.273 -8.115 1.00 93.44 74 GLN A CA 1
ATOM 593 C C . GLN A 1 74 ? 12.481 7.371 -9.225 1.00 93.44 74 GLN A C 1
ATOM 595 O O . GLN A 1 74 ? 13.162 7.818 -10.152 1.00 93.44 74 GLN A O 1
ATOM 600 N N . ILE A 1 75 ? 12.213 6.074 -9.112 1.00 93.69 75 ILE A N 1
ATOM 601 C CA . ILE A 1 75 ? 12.579 5.064 -10.102 1.00 93.69 75 ILE A CA 1
ATOM 602 C C . ILE A 1 75 ? 11.323 4.298 -10.495 1.00 93.69 75 ILE A C 1
ATOM 604 O O . ILE A 1 75 ? 10.512 3.956 -9.641 1.00 93.69 75 ILE A O 1
ATOM 608 N N . GLY A 1 76 ? 11.219 4.015 -11.796 1.00 94.25 76 GLY A N 1
ATOM 609 C CA . GLY A 1 76 ? 10.159 3.194 -12.360 1.00 94.25 76 GLY A CA 1
ATOM 610 C C . GLY A 1 76 ? 9.990 1.870 -11.612 1.00 94.25 76 GLY A C 1
ATOM 611 O O . GLY A 1 76 ? 10.970 1.140 -11.437 1.00 94.25 76 GLY A O 1
ATOM 612 N N . VAL A 1 77 ? 8.772 1.575 -11.166 1.00 95.31 77 VAL A N 1
ATOM 613 C CA . VAL A 1 77 ? 8.411 0.279 -10.587 1.00 95.31 77 VAL A CA 1
ATOM 614 C C . VAL A 1 77 ? 8.384 -0.805 -11.663 1.00 95.31 77 VAL A C 1
ATOM 616 O O . VAL A 1 77 ? 8.049 -0.546 -12.821 1.00 95.31 77 VAL A O 1
ATOM 619 N N . VAL A 1 78 ? 8.738 -2.020 -11.269 1.00 94.06 78 VAL A N 1
ATOM 620 C CA . VAL A 1 78 ? 8.738 -3.233 -12.094 1.00 94.06 78 VAL A CA 1
ATOM 621 C C . VAL A 1 78 ? 7.884 -4.316 -11.430 1.00 94.06 78 VAL A C 1
ATOM 623 O O . VAL A 1 78 ? 7.494 -4.173 -10.271 1.00 94.06 78 VAL A O 1
ATOM 626 N N . VAL A 1 79 ? 7.569 -5.393 -12.153 1.00 92.75 79 VAL A N 1
ATOM 627 C CA . VAL A 1 79 ? 6.715 -6.488 -11.647 1.00 92.75 79 VAL A CA 1
ATOM 628 C C . VAL A 1 79 ? 7.291 -7.091 -10.368 1.00 92.75 79 VAL A C 1
ATOM 630 O O . VAL A 1 79 ? 6.559 -7.325 -9.410 1.00 92.75 79 VAL A O 1
ATOM 633 N N . GLU A 1 80 ? 8.607 -7.256 -10.307 1.00 92.50 80 GLU A N 1
ATOM 634 C CA . GLU A 1 80 ? 9.314 -7.838 -9.169 1.00 92.50 80 GLU A CA 1
ATOM 635 C C . GLU A 1 80 ? 9.155 -7.003 -7.891 1.00 92.50 80 GLU A C 1
ATOM 637 O O . GLU A 1 80 ? 9.191 -7.557 -6.795 1.00 92.50 80 GLU A O 1
ATOM 642 N N . ASP A 1 81 ? 8.914 -5.689 -8.001 1.00 93.75 81 ASP A N 1
ATOM 643 C CA . ASP A 1 81 ? 8.683 -4.845 -6.824 1.00 93.75 81 ASP A CA 1
ATOM 644 C C . ASP A 1 81 ? 7.379 -5.217 -6.101 1.00 93.75 81 ASP A C 1
ATOM 646 O O . ASP A 1 81 ? 7.279 -5.028 -4.889 1.00 93.75 81 ASP A O 1
ATOM 650 N N . PHE A 1 82 ? 6.387 -5.780 -6.802 1.00 93.00 82 PHE A N 1
ATOM 651 C CA . PHE A 1 82 ? 5.148 -6.235 -6.165 1.00 93.00 82 PHE A CA 1
ATOM 652 C C . PHE A 1 82 ? 5.383 -7.421 -5.231 1.00 93.00 82 PHE A C 1
ATOM 654 O O . PHE A 1 82 ? 4.620 -7.607 -4.291 1.00 93.00 82 PHE A O 1
ATOM 661 N N . LEU A 1 83 ? 6.452 -8.194 -5.424 1.00 90.38 83 LEU A N 1
ATOM 662 C CA . LEU A 1 83 ? 6.801 -9.289 -4.515 1.00 90.38 83 LEU A CA 1
ATOM 663 C C . LEU A 1 83 ? 7.230 -8.773 -3.131 1.00 90.38 83 LEU A C 1
ATOM 665 O O . LEU A 1 83 ? 7.286 -9.537 -2.173 1.00 90.38 83 LEU A O 1
ATOM 669 N N . LEU A 1 84 ? 7.504 -7.470 -3.004 1.00 92.81 84 LEU A N 1
ATOM 670 C CA . LEU A 1 84 ? 7.869 -6.841 -1.741 1.00 92.81 84 LEU A CA 1
ATOM 671 C C . LEU A 1 84 ? 6.660 -6.378 -0.923 1.00 92.81 84 LEU A C 1
ATOM 673 O O . LEU A 1 84 ? 6.858 -5.996 0.226 1.00 92.81 84 LEU A O 1
ATOM 677 N N . ILE A 1 85 ? 5.429 -6.396 -1.451 1.00 92.69 85 ILE A N 1
ATOM 678 C CA . ILE A 1 85 ? 4.266 -5.833 -0.735 1.00 92.69 85 ILE A CA 1
ATOM 679 C C . ILE A 1 85 ? 4.011 -6.537 0.603 1.00 92.69 85 ILE A C 1
ATOM 681 O O . ILE A 1 85 ? 3.749 -5.866 1.598 1.00 92.69 85 ILE A O 1
ATOM 685 N N . GLU A 1 86 ? 4.183 -7.863 0.657 1.00 92.56 86 GLU A N 1
ATOM 686 C CA . GLU A 1 86 ? 4.092 -8.639 1.901 1.00 92.56 86 GLU A CA 1
ATOM 687 C C . GLU A 1 86 ? 5.171 -8.193 2.893 1.00 92.56 86 GLU A C 1
ATOM 689 O O . GLU A 1 86 ? 4.885 -7.891 4.050 1.00 92.56 86 GLU A O 1
ATOM 694 N N . ARG A 1 87 ? 6.409 -8.025 2.415 1.00 92.25 87 ARG A N 1
ATOM 695 C CA . ARG A 1 87 ? 7.528 -7.568 3.244 1.00 92.25 87 ARG A CA 1
ATOM 696 C C . ARG A 1 87 ? 7.342 -6.140 3.759 1.00 92.25 87 ARG A C 1
ATOM 698 O O . ARG A 1 87 ? 7.772 -5.829 4.874 1.00 92.25 87 ARG A O 1
ATOM 705 N N . VAL A 1 88 ? 6.732 -5.267 2.956 1.00 92.56 88 VAL A N 1
ATOM 706 C CA . VAL A 1 88 ? 6.426 -3.882 3.335 1.00 92.56 88 VAL A CA 1
ATOM 707 C C . VAL A 1 88 ? 5.426 -3.857 4.478 1.00 92.56 88 VAL A C 1
ATOM 709 O O . VAL A 1 88 ? 5.630 -3.103 5.424 1.00 92.56 88 VAL A O 1
ATOM 712 N N . VAL A 1 89 ? 4.376 -4.674 4.430 1.00 90.88 89 VAL A N 1
ATOM 713 C CA . VAL A 1 89 ? 3.392 -4.693 5.517 1.00 90.88 89 VAL A CA 1
ATOM 714 C C . VAL A 1 89 ? 3.902 -5.447 6.742 1.00 90.88 89 VAL A C 1
ATOM 716 O O . VAL A 1 89 ? 3.561 -5.078 7.861 1.00 90.88 89 VAL A O 1
ATOM 719 N N . GLU A 1 90 ? 4.750 -6.461 6.560 1.00 90.69 90 GLU A N 1
ATOM 720 C CA . GLU A 1 90 ? 5.392 -7.212 7.645 1.00 90.69 90 GLU A CA 1
ATOM 721 C C . GLU A 1 90 ? 6.401 -6.364 8.430 1.00 90.69 90 GLU A C 1
ATOM 723 O O . GLU A 1 90 ? 6.381 -6.362 9.656 1.00 90.69 90 GLU A O 1
ATOM 728 N N . THR A 1 91 ? 7.290 -5.645 7.739 1.00 90.81 91 THR A N 1
ATOM 729 C CA . THR A 1 91 ? 8.464 -5.011 8.378 1.00 90.81 91 THR A CA 1
ATOM 730 C C . THR A 1 91 ? 8.624 -3.525 8.095 1.00 90.81 91 THR A C 1
ATOM 732 O O . THR A 1 91 ? 9.480 -2.862 8.689 1.00 90.81 91 THR A O 1
ATOM 735 N N . GLY A 1 92 ? 7.829 -2.982 7.178 1.00 91.69 92 GLY A N 1
ATOM 736 C CA . GLY A 1 92 ? 7.815 -1.556 6.901 1.00 91.69 92 GLY A CA 1
ATOM 737 C C . GLY A 1 92 ? 7.272 -0.768 8.087 1.00 91.69 92 GLY A C 1
ATOM 738 O O . GLY A 1 92 ? 6.502 -1.255 8.911 1.00 91.69 92 GLY A O 1
ATOM 739 N N . LYS A 1 93 ? 7.684 0.494 8.172 1.00 92.69 93 LYS A N 1
ATOM 740 C CA . LYS A 1 93 ? 7.219 1.406 9.219 1.00 92.69 93 LYS A CA 1
ATOM 741 C C . LYS A 1 93 ? 6.046 2.213 8.698 1.00 92.69 93 LYS A C 1
ATOM 743 O O . LYS A 1 93 ? 6.149 2.781 7.612 1.00 92.69 93 LYS A O 1
ATOM 748 N N . VAL A 1 94 ? 4.983 2.333 9.485 1.00 93.38 94 VAL A N 1
ATOM 749 C CA . VAL A 1 94 ? 3.965 3.361 9.242 1.00 93.38 94 VAL A CA 1
ATOM 750 C C . VAL A 1 94 ? 4.629 4.723 9.449 1.00 93.38 94 VAL A C 1
ATOM 752 O O . VAL A 1 94 ? 5.209 4.980 10.503 1.00 93.38 94 VAL A O 1
ATOM 755 N N . VAL A 1 95 ? 4.617 5.568 8.419 1.00 94.00 95 VAL A N 1
ATOM 756 C CA . VAL A 1 95 ? 5.259 6.895 8.439 1.00 94.00 95 VAL A CA 1
ATOM 757 C C . VAL A 1 95 ? 4.263 8.044 8.401 1.00 94.00 95 VAL A C 1
ATOM 759 O O . VAL A 1 95 ? 4.605 9.139 8.842 1.00 94.00 95 VAL A O 1
ATOM 762 N N . SER A 1 96 ? 3.051 7.810 7.903 1.00 93.81 96 SER A N 1
ATOM 763 C CA . SER A 1 96 ? 1.953 8.770 7.984 1.00 93.81 96 SER A CA 1
ATOM 764 C C . SER A 1 96 ? 0.594 8.073 7.939 1.00 93.81 96 SER A C 1
ATOM 766 O O . SER A 1 96 ? 0.445 6.982 7.382 1.00 93.81 96 SER A O 1
ATOM 768 N N . ILE A 1 97 ? -0.394 8.741 8.536 1.00 94.50 97 ILE A N 1
ATOM 769 C CA . ILE A 1 97 ? -1.817 8.502 8.316 1.00 94.50 97 ILE A CA 1
ATOM 770 C C . ILE A 1 97 ? -2.359 9.738 7.609 1.00 94.50 97 ILE A C 1
ATOM 772 O O . ILE A 1 97 ? -2.181 10.863 8.076 1.00 94.50 97 ILE A O 1
ATOM 776 N N . GLU A 1 98 ? -2.995 9.528 6.470 1.00 95.25 98 GLU A N 1
ATOM 777 C CA . GLU A 1 98 ? -3.536 10.581 5.622 1.00 95.25 98 GLU A CA 1
ATOM 778 C C . GLU A 1 98 ? -5.034 10.369 5.411 1.00 95.25 98 GLU A C 1
ATOM 780 O O . GLU A 1 98 ? -5.590 9.315 5.716 1.00 95.25 98 GLU A O 1
ATOM 785 N N . VAL A 1 99 ? -5.704 11.382 4.870 1.00 93.94 99 VAL A N 1
ATOM 786 C CA . VAL A 1 99 ? -7.117 11.297 4.501 1.00 93.94 99 VAL A CA 1
ATOM 787 C C . VAL A 1 99 ? -7.233 11.612 3.018 1.00 93.94 99 VAL A C 1
ATOM 789 O O . VAL A 1 99 ? -6.779 12.654 2.544 1.00 93.94 99 VAL A O 1
ATOM 792 N N . SER A 1 100 ? -7.817 10.686 2.266 1.00 92.00 100 SER A N 1
ATOM 793 C CA . SER A 1 100 ? -8.092 10.875 0.844 1.00 92.00 100 SER A CA 1
ATOM 794 C C . SER A 1 100 ? -9.101 12.009 0.623 1.00 92.00 100 SER A C 1
ATOM 796 O O . SER A 1 100 ? -9.856 12.395 1.514 1.00 92.00 100 SER A O 1
ATOM 798 N N . LYS A 1 101 ? -9.199 12.499 -0.617 1.00 90.56 101 LYS A N 1
ATOM 799 C CA . LYS A 1 101 ? -10.154 13.562 -0.989 1.00 90.56 101 LYS A CA 1
ATOM 800 C C . LYS A 1 101 ? -11.621 13.220 -0.698 1.00 90.56 101 LYS A C 1
ATOM 802 O O . LYS A 1 101 ? -12.438 14.126 -0.598 1.00 90.56 101 LYS A O 1
ATOM 807 N N . ILE A 1 102 ? -11.949 11.931 -0.605 1.00 89.75 102 ILE A N 1
ATOM 808 C CA . ILE A 1 102 ? -13.302 11.428 -0.336 1.00 89.75 102 ILE A CA 1
ATOM 809 C C . ILE A 1 102 ? -13.502 11.008 1.129 1.00 89.75 102 ILE A C 1
ATOM 811 O O . ILE A 1 102 ? -14.530 10.424 1.456 1.00 89.75 102 ILE A O 1
ATOM 815 N N . GLY A 1 103 ? -12.538 11.299 2.009 1.00 90.81 103 GLY A N 1
ATOM 816 C CA . GLY A 1 103 ? -12.652 11.074 3.452 1.00 90.81 103 GLY A CA 1
ATOM 817 C C . GLY A 1 103 ? -12.185 9.703 3.948 1.00 90.81 103 GLY A C 1
ATOM 818 O O . GLY A 1 103 ? -12.278 9.445 5.143 1.00 90.81 103 GLY A O 1
ATOM 819 N N . ASN A 1 104 ? -11.668 8.826 3.081 1.00 92.81 104 ASN A N 1
ATOM 820 C CA . ASN A 1 104 ? -11.113 7.540 3.521 1.00 92.81 104 ASN A CA 1
ATOM 821 C C . ASN A 1 104 ? -9.717 7.714 4.124 1.00 92.81 104 ASN 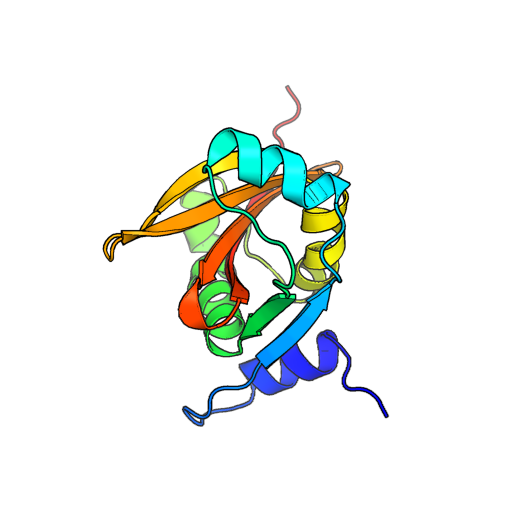A C 1
ATOM 823 O O . ASN A 1 104 ? -8.887 8.417 3.542 1.00 92.81 104 ASN A O 1
ATOM 827 N N . THR A 1 105 ? -9.449 7.019 5.229 1.00 96.12 105 THR A N 1
ATOM 828 C CA . THR A 1 105 ? -8.122 6.936 5.852 1.00 96.12 105 THR A CA 1
ATOM 829 C C . THR A 1 105 ? -7.147 6.187 4.948 1.00 96.12 105 THR A C 1
ATOM 831 O O . THR A 1 105 ? -7.472 5.120 4.424 1.00 96.12 105 THR A O 1
ATOM 834 N N . MET A 1 106 ? -5.946 6.732 4.788 1.00 97.31 106 MET A N 1
ATOM 835 C CA . MET A 1 106 ? -4.835 6.134 4.057 1.00 97.31 106 MET A CA 1
ATOM 836 C C . MET A 1 106 ? -3.659 5.916 5.005 1.00 97.31 106 MET A C 1
ATOM 838 O O . MET A 1 106 ? -3.319 6.798 5.791 1.00 97.31 106 MET A O 1
ATOM 842 N N . ILE A 1 107 ? -3.032 4.752 4.923 1.00 96.06 107 ILE A N 1
ATOM 843 C CA . ILE A 1 107 ? -1.876 4.374 5.730 1.00 96.06 107 ILE A CA 1
ATOM 844 C C . ILE A 1 107 ? -0.675 4.331 4.802 1.00 96.06 107 ILE A C 1
ATOM 846 O O . ILE A 1 107 ? -0.676 3.581 3.824 1.00 96.06 107 ILE A O 1
ATOM 850 N N . VAL A 1 108 ? 0.343 5.132 5.102 1.00 96.50 108 VAL A N 1
ATOM 851 C CA . VAL A 1 108 ? 1.574 5.168 4.316 1.00 96.50 108 VAL A CA 1
ATOM 852 C C . VAL A 1 108 ? 2.658 4.411 5.059 1.00 96.50 108 VAL A C 1
ATOM 854 O O . VAL A 1 108 ? 3.081 4.785 6.156 1.00 96.50 108 VAL A O 1
ATOM 857 N N . TYR A 1 109 ? 3.137 3.356 4.422 1.00 95.81 109 TYR A N 1
ATOM 858 C CA . TYR A 1 109 ? 4.247 2.542 4.876 1.00 95.81 109 TYR A CA 1
ATOM 859 C C . TYR A 1 109 ? 5.522 2.957 4.157 1.00 95.81 109 TYR A C 1
ATOM 861 O O . TYR A 1 109 ? 5.513 3.329 2.980 1.00 95.81 109 TYR A O 1
ATOM 869 N N . LYS A 1 110 ? 6.642 2.834 4.863 1.00 95.94 110 LYS A N 1
ATOM 870 C CA . LYS A 1 110 ? 7.981 3.008 4.318 1.00 95.94 110 LYS A CA 1
ATOM 871 C C . LYS A 1 110 ? 8.827 1.780 4.614 1.00 95.94 110 LYS A C 1
ATOM 873 O O . LYS A 1 110 ? 9.051 1.449 5.779 1.00 95.94 110 LYS A O 1
ATOM 878 N N . LEU A 1 111 ? 9.365 1.176 3.562 1.00 95.44 111 LEU A N 1
ATOM 879 C CA . LEU A 1 111 ? 10.366 0.116 3.651 1.00 95.44 111 LEU A CA 1
ATOM 880 C C . LEU A 1 111 ? 11.669 0.601 3.011 1.00 95.44 111 LEU A C 1
ATOM 882 O O . LEU A 1 111 ? 11.663 1.131 1.902 1.00 95.44 111 LEU A O 1
ATOM 886 N N . GLU A 1 112 ? 12.789 0.439 3.706 1.00 95.19 112 GLU A N 1
ATOM 887 C CA . GLU A 1 112 ? 14.122 0.750 3.182 1.00 95.19 112 GLU A CA 1
ATOM 888 C C . GLU A 1 112 ? 14.897 -0.554 2.999 1.00 95.19 112 GLU A C 1
ATOM 890 O O . GLU A 1 112 ? 15.067 -1.305 3.956 1.00 95.19 112 GLU A O 1
ATOM 895 N N . LEU A 1 113 ? 15.348 -0.819 1.772 1.00 90.56 113 LEU A N 1
ATOM 896 C CA . LEU A 1 113 ? 16.117 -2.002 1.391 1.00 90.56 113 LEU A CA 1
ATOM 897 C C . LEU A 1 113 ? 17.350 -1.560 0.614 1.00 90.56 113 LEU A C 1
ATOM 899 O O . LEU A 1 113 ? 17.220 -1.045 -0.493 1.00 90.56 113 LEU A O 1
ATOM 903 N N . GLU A 1 114 ? 18.536 -1.787 1.175 1.00 86.75 114 GLU A N 1
ATOM 904 C CA . GLU A 1 114 ? 19.829 -1.512 0.538 1.00 86.75 114 GLU A CA 1
ATOM 905 C C . GLU A 1 114 ? 19.916 -0.126 -0.138 1.00 86.75 114 GLU A C 1
ATOM 907 O O . GLU A 1 114 ? 20.234 0.876 0.502 1.00 86.75 114 GLU A O 1
ATOM 912 N N . ALA A 1 115 ? 19.661 -0.075 -1.450 1.00 89.44 115 ALA A N 1
ATOM 913 C CA . ALA A 1 115 ? 19.753 1.102 -2.302 1.00 89.44 115 ALA A CA 1
ATOM 914 C C . ALA A 1 115 ? 18.406 1.785 -2.575 1.00 89.44 115 ALA A C 1
ATOM 916 O O . ALA A 1 115 ? 18.392 2.819 -3.247 1.00 89.44 115 ALA A O 1
ATOM 917 N N . PHE A 1 116 ? 17.288 1.244 -2.094 1.00 92.50 116 PHE A N 1
ATOM 918 C CA . PHE A 1 116 ? 15.948 1.720 -2.414 1.00 92.50 116 PHE A CA 1
ATOM 919 C C . PHE A 1 116 ? 15.090 1.951 -1.175 1.00 92.50 116 PHE A C 1
ATOM 921 O O . PHE A 1 116 ? 15.178 1.252 -0.169 1.00 92.50 116 PHE A O 1
ATOM 928 N N . ARG A 1 117 ? 14.212 2.942 -1.279 1.00 94.62 117 ARG A N 1
ATOM 929 C CA . ARG A 1 117 ? 13.125 3.187 -0.341 1.00 94.62 117 ARG A CA 1
ATOM 930 C C . ARG A 1 117 ? 11.810 3.054 -1.088 1.00 94.62 117 ARG A C 1
ATOM 932 O O . ARG A 1 117 ? 11.626 3.710 -2.111 1.00 94.62 117 ARG A O 1
ATOM 939 N N . PHE A 1 118 ? 10.911 2.254 -0.545 1.00 96.25 118 PHE A N 1
ATOM 940 C CA . PHE A 1 118 ? 9.566 2.030 -1.047 1.00 96.25 118 PHE A CA 1
ATOM 941 C C . PHE A 1 118 ? 8.575 2.788 -0.176 1.00 96.25 118 PHE A C 1
ATOM 943 O O . PHE A 1 118 ? 8.683 2.767 1.053 1.00 96.25 118 PHE A O 1
ATOM 950 N N . PHE A 1 119 ? 7.621 3.441 -0.825 1.00 96.62 119 PHE A N 1
ATOM 951 C CA . PHE A 1 119 ? 6.446 4.016 -0.189 1.00 96.62 119 PHE A CA 1
ATOM 952 C C . PHE A 1 119 ? 5.233 3.261 -0.694 1.00 96.62 119 PHE A C 1
ATOM 954 O O . PHE A 1 119 ? 5.041 3.155 -1.904 1.00 96.62 119 PHE A O 1
ATOM 961 N N . PHE A 1 120 ? 4.442 2.737 0.227 1.00 97.31 120 PHE A N 1
ATOM 962 C CA . PHE A 1 120 ? 3.287 1.898 -0.061 1.00 97.31 120 PHE A CA 1
ATOM 963 C C . PHE A 1 120 ? 2.085 2.462 0.675 1.00 97.31 120 PHE A C 1
ATOM 965 O O . PHE A 1 120 ? 2.202 2.823 1.845 1.00 97.31 120 PHE A O 1
ATOM 972 N N . VAL A 1 121 ? 0.955 2.575 -0.012 1.00 97.56 121 VAL A N 1
ATOM 973 C CA . VAL A 1 121 ? -0.236 3.234 0.523 1.00 97.56 121 VAL A CA 1
ATOM 974 C C . VAL A 1 121 ? -1.403 2.262 0.504 1.00 97.56 121 VAL A C 1
ATOM 976 O O . VAL A 1 121 ? -1.797 1.797 -0.567 1.00 97.56 121 VAL A O 1
ATOM 979 N N . GLU A 1 122 ? -1.977 1.996 1.676 1.00 97.12 122 GLU A N 1
ATOM 980 C CA . GLU A 1 122 ? -3.239 1.263 1.820 1.00 97.12 122 GLU A CA 1
ATOM 981 C C . GLU A 1 122 ? -4.371 2.229 2.170 1.00 97.12 122 GLU A C 1
ATOM 983 O O . GLU A 1 122 ? -4.208 3.129 2.987 1.00 97.12 122 GLU A O 1
ATOM 988 N N . GLU A 1 123 ? -5.536 2.035 1.569 1.00 96.94 123 GLU A N 1
ATOM 989 C CA . GLU A 1 123 ? -6.780 2.702 1.935 1.00 96.94 123 GLU A CA 1
ATOM 990 C C . GLU A 1 123 ? -7.591 1.806 2.878 1.00 96.94 123 GLU A C 1
ATOM 992 O O . GLU A 1 123 ? -7.845 0.634 2.581 1.00 96.94 123 GLU A O 1
ATOM 997 N N . VAL A 1 124 ? -8.068 2.374 3.985 1.00 95.75 124 VAL A N 1
ATOM 998 C CA . VAL A 1 124 ? -8.972 1.699 4.918 1.00 95.75 124 VAL A CA 1
ATOM 999 C C . VAL A 1 124 ? -10.403 1.763 4.386 1.00 95.75 124 VAL A C 1
ATOM 1001 O O . VAL A 1 124 ? -11.048 2.813 4.372 1.00 95.75 124 VAL A O 1
ATOM 1004 N N . ARG A 1 125 ? -10.945 0.614 3.984 1.00 94.50 125 ARG A N 1
ATOM 1005 C CA . ARG A 1 125 ? -12.315 0.469 3.473 1.00 94.50 125 ARG A CA 1
ATOM 1006 C C . ARG A 1 125 ? -13.216 -0.154 4.536 1.00 94.50 125 ARG A C 1
ATOM 1008 O O . ARG A 1 125 ? -13.526 -1.346 4.491 1.00 94.50 125 ARG A O 1
ATOM 1015 N N . VAL A 1 126 ? -13.697 0.682 5.457 1.00 92.38 126 VAL A N 1
ATOM 1016 C CA . VAL A 1 126 ? -14.438 0.272 6.669 1.00 92.38 126 VAL A CA 1
ATOM 1017 C C . VAL A 1 126 ? -15.594 -0.692 6.384 1.00 92.38 126 VAL A C 1
ATOM 1019 O O . VAL A 1 126 ? -15.675 -1.764 6.976 1.00 92.38 126 VAL A O 1
ATOM 1022 N N . ARG A 1 127 ? -16.470 -0.365 5.422 1.00 92.12 127 ARG A N 1
ATOM 1023 C CA . ARG A 1 127 ? -17.650 -1.197 5.106 1.00 92.12 127 ARG A CA 1
ATOM 1024 C C . ARG A 1 127 ? -17.303 -2.601 4.606 1.00 92.12 127 ARG A C 1
ATOM 1026 O O . ARG A 1 127 ? -18.112 -3.506 4.768 1.00 92.12 127 ARG A O 1
ATOM 1033 N N . ARG A 1 128 ? -16.143 -2.771 3.964 1.00 93.12 128 ARG A N 1
ATOM 1034 C CA . ARG A 1 128 ? -15.687 -4.062 3.425 1.00 93.12 128 ARG A CA 1
ATOM 1035 C C . ARG A 1 128 ? -14.712 -4.781 4.353 1.00 93.12 128 ARG A C 1
ATOM 1037 O O . ARG A 1 128 ? -14.359 -5.913 4.051 1.00 93.12 128 ARG A O 1
ATOM 1044 N N . LYS A 1 129 ? -14.283 -4.131 5.444 1.00 94.31 129 LYS A N 1
ATOM 1045 C CA . LYS A 1 129 ? -13.177 -4.5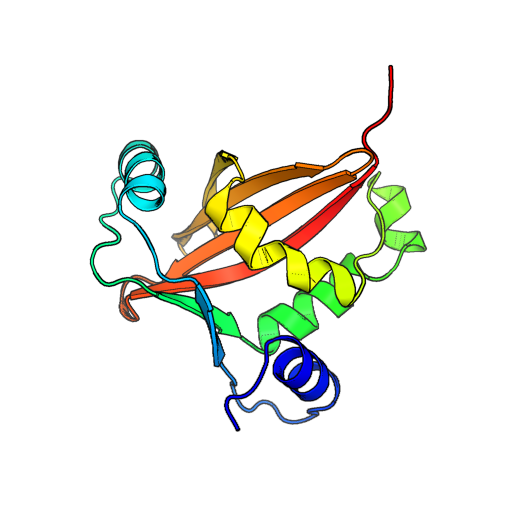81 6.297 1.00 94.31 129 LYS A CA 1
ATOM 1046 C C . LYS A 1 129 ? -11.929 -4.911 5.470 1.00 94.31 129 LYS A C 1
ATOM 1048 O O . LYS A 1 129 ? -11.347 -5.985 5.572 1.00 94.31 129 LYS A O 1
ATOM 1053 N N . GLU A 1 130 ? -11.552 -3.991 4.588 1.00 95.88 130 GLU A N 1
ATOM 1054 C CA . GLU A 1 130 ? -10.399 -4.153 3.699 1.00 95.88 130 GLU A CA 1
ATOM 1055 C C . GLU A 1 130 ? -9.358 -3.068 3.971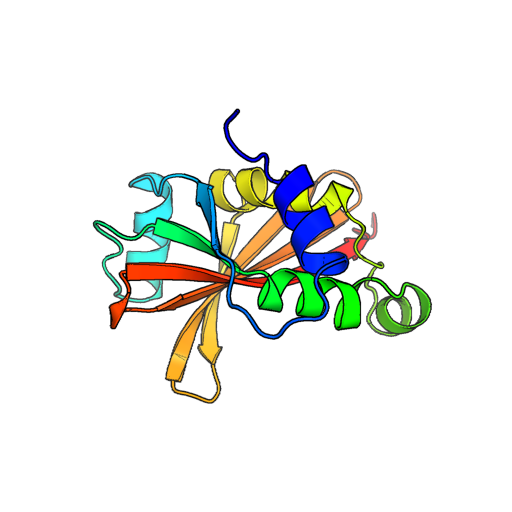 1.00 95.88 130 GLU A C 1
ATOM 1057 O O . GLU A 1 130 ? -9.698 -1.890 4.089 1.00 95.88 130 GLU A O 1
ATOM 1062 N N . LEU A 1 131 ? -8.094 -3.471 4.008 1.00 96.44 131 LEU A N 1
ATOM 1063 C CA . LEU A 1 131 ? -6.948 -2.611 3.744 1.00 96.44 131 LEU A CA 1
ATOM 1064 C C . LEU A 1 131 ? -6.578 -2.818 2.277 1.00 96.44 131 LEU A C 1
ATOM 1066 O O . LEU A 1 131 ? -6.060 -3.869 1.899 1.00 96.44 131 LEU A O 1
ATOM 1070 N N . ALA A 1 132 ? -6.952 -1.871 1.424 1.00 96.88 132 ALA A N 1
ATOM 1071 C CA . ALA A 1 132 ? -6.791 -2.014 -0.014 1.00 96.88 132 ALA A CA 1
ATOM 1072 C C . ALA A 1 132 ? -5.580 -1.234 -0.509 1.00 96.88 132 ALA A C 1
ATOM 1074 O O . ALA A 1 132 ? -5.504 -0.027 -0.290 1.00 96.88 132 ALA A O 1
ATOM 1075 N N . VAL A 1 133 ? -4.678 -1.890 -1.236 1.00 97.62 133 VAL A N 1
ATOM 1076 C CA . VAL A 1 133 ? -3.551 -1.201 -1.875 1.00 97.62 133 VAL A CA 1
ATOM 1077 C C . VAL A 1 133 ? -4.081 -0.124 -2.814 1.00 97.62 133 VAL A C 1
ATOM 1079 O O . VAL A 1 133 ? -4.899 -0.400 -3.692 1.00 97.62 133 VAL A O 1
ATOM 1082 N N . LEU A 1 134 ? -3.604 1.102 -2.627 1.00 96.69 134 LEU A N 1
ATOM 1083 C CA . LEU A 1 134 ? -3.948 2.245 -3.463 1.00 96.69 134 LEU A CA 1
ATOM 1084 C C . LEU A 1 134 ? -2.845 2.522 -4.484 1.00 96.69 134 LEU A C 1
ATOM 1086 O O . LEU A 1 134 ? -3.115 2.663 -5.676 1.00 96.69 134 LEU A O 1
ATOM 1090 N N . THR A 1 135 ? -1.600 2.608 -4.014 1.00 96.62 135 THR A N 1
ATOM 1091 C CA . THR A 1 135 ? -0.424 2.830 -4.856 1.00 96.62 135 THR A CA 1
ATOM 1092 C C . THR A 1 135 ? 0.860 2.430 -4.128 1.00 96.62 135 THR A C 1
ATOM 1094 O O . THR A 1 135 ? 0.880 2.318 -2.901 1.00 96.62 135 THR A O 1
ATOM 1097 N N . PHE A 1 136 ? 1.947 2.263 -4.877 1.00 95.38 136 PHE A N 1
ATOM 1098 C CA . PHE A 1 136 ? 3.296 2.303 -4.335 1.00 95.38 136 PHE A CA 1
ATOM 1099 C C . PHE A 1 136 ? 4.279 2.853 -5.366 1.00 95.38 136 PHE A C 1
ATOM 1101 O O . PHE A 1 136 ? 4.045 2.801 -6.575 1.00 95.38 136 PHE A O 1
ATOM 1108 N N . TYR A 1 137 ? 5.395 3.369 -4.869 1.00 95.81 137 TYR A N 1
ATOM 1109 C CA . TYR A 1 137 ? 6.491 3.882 -5.681 1.00 95.81 137 TYR A CA 1
ATOM 1110 C C . TYR A 1 137 ? 7.821 3.718 -4.947 1.00 95.81 137 TYR A C 1
ATOM 1112 O O . TYR A 1 137 ? 7.859 3.508 -3.729 1.00 95.81 137 TYR A O 1
ATOM 1120 N N . LYS A 1 138 ? 8.933 3.813 -5.682 1.00 95.12 138 LYS A N 1
ATOM 1121 C CA . LYS A 1 138 ? 10.273 3.632 -5.115 1.00 95.12 138 LYS A CA 1
ATOM 1122 C C . LYS A 1 138 ? 11.233 4.756 -5.475 1.00 95.12 138 LYS A C 1
ATOM 1124 O O . LYS A 1 138 ? 11.167 5.364 -6.541 1.00 95.12 138 LYS A O 1
ATOM 1129 N N . GLN A 1 139 ? 12.162 5.016 -4.568 1.00 94.75 139 GLN A N 1
ATOM 1130 C CA . GLN A 1 139 ? 13.218 6.017 -4.689 1.00 94.75 139 GLN A CA 1
ATOM 1131 C C . GLN A 1 139 ? 14.576 5.370 -4.458 1.00 94.75 139 GLN A C 1
ATOM 1133 O O . GLN A 1 139 ? 14.692 4.440 -3.662 1.00 94.75 139 GLN A O 1
ATOM 1138 N N . LYS A 1 140 ? 15.626 5.896 -5.095 1.00 91.56 140 LYS A N 1
ATOM 1139 C CA . LYS A 1 140 ? 17.000 5.517 -4.748 1.00 91.56 140 LYS A CA 1
ATOM 1140 C C . LYS A 1 140 ? 17.401 6.200 -3.444 1.00 91.56 140 LYS A C 1
ATOM 1142 O O . LYS A 1 140 ? 17.325 7.424 -3.336 1.00 91.56 140 LYS A O 1
ATOM 1147 N N . ILE A 1 141 ? 17.892 5.432 -2.481 1.00 89.81 141 ILE A N 1
ATOM 1148 C CA . ILE A 1 141 ? 18.569 5.973 -1.307 1.00 89.81 141 ILE A CA 1
ATOM 1149 C C . ILE A 1 141 ? 19.883 6.584 -1.793 1.00 89.81 141 ILE A C 1
ATOM 1151 O O . ILE A 1 141 ? 20.774 5.895 -2.295 1.00 89.81 141 ILE A O 1
ATOM 1155 N N . ARG A 1 142 ? 20.009 7.907 -1.675 1.00 78.50 142 ARG A N 1
ATOM 1156 C CA . ARG A 1 142 ? 21.294 8.575 -1.880 1.00 78.50 142 ARG A CA 1
ATOM 1157 C C . ARG A 1 142 ? 22.184 8.230 -0.687 1.00 78.50 142 ARG A C 1
ATOM 1159 O O . ARG A 1 142 ? 21.896 8.674 0.423 1.00 78.50 142 ARG A O 1
ATOM 1166 N N . LYS A 1 143 ? 23.237 7.435 -0.909 1.00 63.97 143 LYS A N 1
ATOM 1167 C CA . LYS A 1 143 ? 24.336 7.331 0.061 1.00 63.97 143 LYS A CA 1
ATOM 1168 C C . LYS A 1 143 ? 24.934 8.735 0.198 1.00 63.97 143 LYS A C 1
ATOM 1170 O O . LYS A 1 143 ? 25.255 9.348 -0.820 1.00 63.97 143 LYS A O 1
ATOM 1175 N N . ARG A 1 144 ? 24.931 9.260 1.425 1.00 57.34 144 ARG A N 1
ATOM 1176 C CA . ARG A 1 144 ? 25.674 10.475 1.771 1.00 57.34 144 ARG A CA 1
ATOM 1177 C C . ARG A 1 144 ? 27.166 10.189 1.726 1.00 57.34 144 ARG A C 1
ATOM 1179 O O . ARG A 1 144 ? 27.527 9.026 2.015 1.00 57.34 144 ARG A O 1
#

Secondary structure (DSSP, 8-state):
-PPPHHHHHHHHHH--S----EEEEEPPPHHHHHHHHHHH----TT-EEEEEHHHHHHHHHHHS-HHHHHTTTEE---GGGGGGHHHHHHHPEEEEEEE-TTS-EEEEEEEEETTEEEEEEEEEEGGGTEEEEEEEEEEE----

Sequence (144 aa):
MKTTLFDFIDSALADKTNAKLVFEFYELNAEQAVPILELSGIDLTGYRRVLDNFAVRHIFKNHANHKTESLRGQIGVVVEDFLLIERVVETGKVVSIEVSKIGNTMIVYKLELEAFRFFFVEEVRVRRKELAVLTFYKQKIRKR

Radius of gyration: 15.17 Å; chains: 1; bounding box: 43×39×39 Å

pLDDT: mean 91.31, std 6.67, range [48.66, 97.62]